Protein AF-A0A4R1WT56-F1 (afdb_monomer)

Solvent-accessible surface area (backbone atoms only — not comparable to full-atom values): 4733 Å² total; per-residue (Å²): 89,74,54,45,68,42,82,92,43,68,85,58,79,78,83,56,43,56,57,67,62,53,51,51,54,51,51,52,34,56,76,72,68,54,94,74,80,74,80,35,68,69,38,47,52,50,54,54,34,72,73,47,60,71,51,70,76,38,61,76,69,78,72,75,73,71,76,78,73,75,83,77,129

Structure (mmCIF, N/CA/C/O backbone):
data_AF-A0A4R1WT56-F1
#
_entry.id   AF-A0A4R1WT56-F1
#
loop_
_atom_site.group_PDB
_atom_site.id
_atom_site.type_symbol
_atom_site.label_atom_id
_atom_site.label_alt_id
_atom_site.label_comp_id
_atom_site.label_asym_id
_atom_site.label_entity_id
_atom_site.label_seq_id
_atom_site.pdbx_PDB_ins_code
_atom_site.Cartn_x
_atom_site.Cartn_y
_atom_site.Cartn_z
_atom_site.occupancy
_atom_site.B_iso_or_equiv
_atom_site.auth_seq_id
_atom_site.auth_comp_id
_atom_site.auth_asym_id
_atom_site.auth_atom_id
_atom_site.pdbx_PDB_model_num
ATOM 1 N N . MET A 1 1 ? -1.120 -2.304 -1.202 1.00 94.44 1 MET A N 1
ATOM 2 C CA . MET A 1 1 ? -0.200 -3.387 -0.823 1.00 94.44 1 MET A CA 1
ATOM 3 C C . MET A 1 1 ? 0.226 -4.081 -2.099 1.00 94.44 1 MET A C 1
ATOM 5 O O . MET A 1 1 ? -0.570 -4.098 -3.036 1.00 94.44 1 MET A O 1
ATOM 9 N N . GLY A 1 2 ? 1.419 -4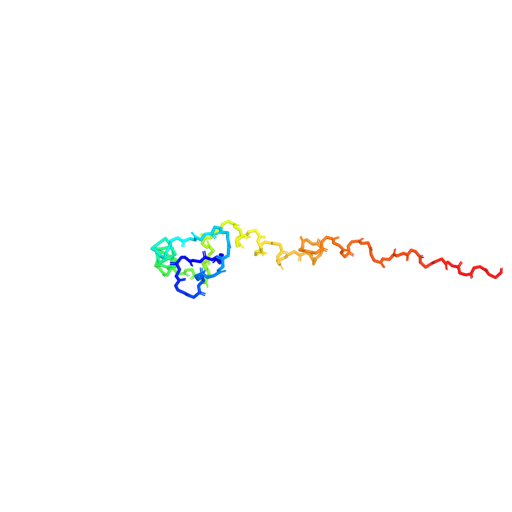.665 -2.131 1.00 93.94 2 GLY A N 1
ATOM 10 C CA . GLY A 1 2 ? 1.844 -5.631 -3.138 1.00 93.94 2 GLY A CA 1
ATOM 11 C C . GLY A 1 2 ? 1.209 -7.008 -2.913 1.00 93.94 2 GLY A C 1
ATOM 12 O O . GLY A 1 2 ? 0.123 -7.131 -2.341 1.00 93.94 2 GLY A O 1
ATOM 13 N N . TYR A 1 3 ? 1.884 -8.068 -3.366 1.00 97.19 3 TYR A N 1
ATOM 14 C CA . TYR A 1 3 ? 1.379 -9.432 -3.209 1.00 97.19 3 TYR A CA 1
ATOM 15 C C . TYR A 1 3 ? 1.427 -9.921 -1.758 1.00 97.19 3 TYR A C 1
ATOM 17 O O . TYR A 1 3 ? 2.325 -9.587 -0.986 1.00 97.19 3 TYR A O 1
ATOM 25 N N . VAL A 1 4 ? 0.465 -10.780 -1.421 1.00 97.56 4 VAL A N 1
ATOM 26 C CA . VAL A 1 4 ? 0.336 -11.450 -0.121 1.00 97.56 4 VAL A CA 1
ATOM 27 C C . VAL A 1 4 ? 0.453 -12.956 -0.342 1.00 97.56 4 VAL A C 1
ATOM 29 O O . VAL A 1 4 ? -0.032 -13.465 -1.353 1.00 97.56 4 VAL A O 1
ATOM 32 N N . GLU A 1 5 ? 1.073 -13.680 0.588 1.00 97.81 5 GLU A N 1
ATOM 33 C CA . GLU A 1 5 ? 1.244 -15.136 0.523 1.00 97.81 5 GLU A CA 1
ATOM 34 C C . GLU A 1 5 ? -0.087 -15.866 0.789 1.00 97.81 5 GLU A C 1
ATOM 36 O O . GLU A 1 5 ? -0.380 -16.337 1.887 1.00 97.81 5 GLU A O 1
ATOM 41 N N . ILE A 1 6 ? -0.942 -15.907 -0.234 1.00 97.00 6 ILE A N 1
ATOM 42 C CA . ILE A 1 6 ? -2.250 -16.569 -0.232 1.00 97.00 6 ILE A CA 1
ATOM 43 C C . ILE A 1 6 ? -2.494 -17.292 -1.557 1.00 97.00 6 ILE A C 1
ATOM 45 O O . ILE A 1 6 ? -1.899 -16.971 -2.586 1.00 97.00 6 ILE A O 1
ATOM 49 N N . ARG A 1 7 ? -3.462 -18.221 -1.571 1.00 97.62 7 ARG A N 1
ATOM 50 C CA . ARG A 1 7 ? -3.794 -19.018 -2.770 1.00 97.62 7 ARG A CA 1
ATOM 51 C C . ARG A 1 7 ? -4.100 -18.174 -4.012 1.00 97.62 7 ARG A C 1
ATOM 53 O O . ARG A 1 7 ? -3.782 -18.606 -5.115 1.00 97.62 7 ARG A O 1
ATOM 60 N N . MET A 1 8 ? -4.673 -16.979 -3.841 1.00 96.38 8 MET A N 1
ATOM 61 C CA . MET A 1 8 ? -4.946 -16.044 -4.941 1.00 96.38 8 MET A CA 1
ATOM 62 C C . MET A 1 8 ? -3.669 -15.618 -5.683 1.00 96.38 8 MET A C 1
ATOM 64 O O . MET A 1 8 ? -3.681 -15.524 -6.905 1.00 96.38 8 MET A O 1
ATOM 68 N N . ALA A 1 9 ? -2.563 -15.414 -4.964 1.00 97.31 9 ALA A N 1
ATOM 69 C CA . ALA A 1 9 ? -1.280 -14.980 -5.515 1.00 97.31 9 ALA A CA 1
ATOM 70 C C . ALA A 1 9 ? -0.262 -16.132 -5.611 1.00 97.31 9 ALA A C 1
ATOM 72 O O . ALA A 1 9 ? 0.940 -15.896 -5.713 1.00 97.31 9 ALA A O 1
ATOM 73 N N . ALA A 1 10 ? -0.712 -17.392 -5.597 1.00 96.69 10 ALA A N 1
ATOM 74 C CA . ALA A 1 10 ? 0.177 -18.558 -5.564 1.00 96.69 10 ALA A CA 1
ATOM 75 C C . ALA A 1 10 ? 1.176 -18.596 -6.735 1.00 96.69 10 ALA A C 1
ATOM 77 O O . ALA A 1 10 ? 2.301 -19.048 -6.565 1.00 96.69 10 ALA A O 1
ATOM 78 N N . ARG A 1 11 ? 0.772 -18.091 -7.908 1.00 97.44 11 ARG A N 1
ATOM 79 C CA . ARG A 1 11 ? 1.601 -18.040 -9.126 1.00 97.44 11 ARG A CA 1
ATOM 80 C C . ARG A 1 11 ? 2.243 -16.679 -9.392 1.00 97.44 11 ARG A C 1
ATOM 82 O O . ARG A 1 11 ? 2.854 -16.509 -10.435 1.00 97.44 11 ARG A O 1
ATOM 89 N N . ALA A 1 12 ? 2.048 -15.705 -8.507 1.00 96.88 12 ALA A N 1
ATOM 90 C CA . ALA A 1 12 ? 2.770 -14.449 -8.614 1.00 96.88 12 ALA A CA 1
ATOM 91 C C . ALA A 1 12 ? 4.225 -14.679 -8.192 1.00 96.88 12 ALA A C 1
ATOM 93 O O . ALA A 1 12 ? 4.471 -15.332 -7.175 1.00 96.88 12 ALA A O 1
ATOM 94 N N . ASP A 1 13 ? 5.162 -14.148 -8.964 1.00 95.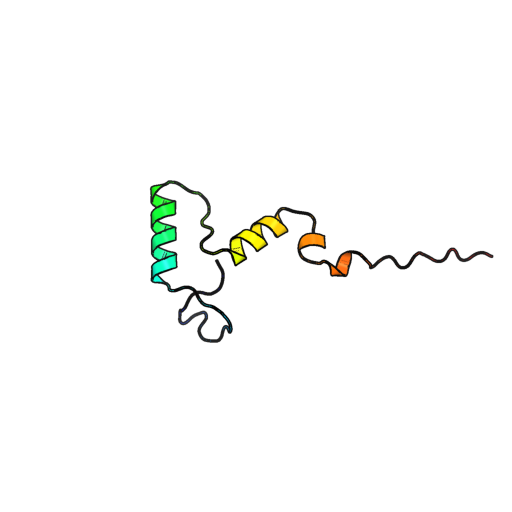25 13 ASP A N 1
ATOM 95 C CA . ASP A 1 13 ? 6.581 -14.158 -8.624 1.00 95.25 13 ASP A CA 1
ATOM 96 C C . ASP A 1 13 ? 6.956 -12.920 -7.800 1.00 95.25 13 ASP A C 1
ATOM 98 O O . ASP A 1 13 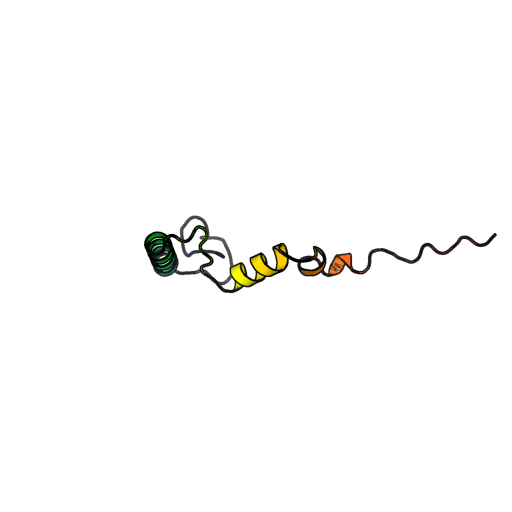? 6.233 -11.920 -7.766 1.00 95.25 13 ASP A O 1
ATOM 102 N N . GLY A 1 14 ? 8.121 -12.982 -7.155 1.00 92.81 14 GLY A N 1
ATOM 103 C CA . GLY A 1 14 ? 8.659 -11.885 -6.356 1.00 92.81 14 GLY A CA 1
ATOM 104 C C . GLY A 1 14 ? 8.242 -11.922 -4.881 1.00 92.81 14 GLY A C 1
ATOM 105 O O . GLY A 1 14 ? 7.678 -12.912 -4.407 1.00 92.81 14 GLY A O 1
ATOM 106 N N . PRO A 1 15 ? 8.582 -10.867 -4.120 1.00 93.56 15 PRO A N 1
ATOM 107 C CA . PRO A 1 15 ? 8.331 -10.816 -2.687 1.00 93.56 15 PRO A CA 1
ATOM 108 C C . PRO A 1 15 ? 6.830 -10.795 -2.380 1.00 93.56 15 PRO A C 1
ATOM 110 O O . PRO A 1 15 ? 6.056 -10.088 -3.028 1.00 93.56 15 PRO A O 1
ATOM 113 N N . LYS A 1 16 ? 6.433 -11.552 -1.353 1.00 96.19 16 LYS A N 1
ATOM 114 C CA . LYS A 1 16 ? 5.055 -11.635 -0.858 1.00 96.19 16 LYS A CA 1
ATOM 115 C C . LYS A 1 16 ? 5.025 -11.372 0.640 1.00 96.19 16 LYS A C 1
ATOM 117 O O . LYS A 1 16 ? 5.791 -11.969 1.392 1.00 96.19 16 LYS A O 1
ATOM 122 N N . MET A 1 17 ? 4.133 -10.483 1.059 1.00 97.38 17 MET A N 1
ATOM 123 C CA . MET A 1 17 ? 3.875 -10.181 2.466 1.00 97.38 17 MET A CA 1
ATOM 124 C C . MET A 1 17 ? 3.174 -11.355 3.149 1.00 97.38 17 MET A C 1
ATOM 126 O O . MET A 1 17 ? 2.339 -12.025 2.530 1.00 97.38 17 MET A O 1
ATOM 130 N N . GLN A 1 18 ? 3.452 -11.583 4.432 1.00 98.00 18 GLN A N 1
ATOM 131 C CA . GLN A 1 18 ? 2.711 -12.590 5.183 1.00 98.00 18 GLN A CA 1
ATOM 132 C C . GLN A 1 18 ? 1.279 -12.106 5.471 1.00 98.00 18 GLN A C 1
ATOM 134 O O . GLN A 1 18 ? 1.082 -10.944 5.833 1.00 98.00 18 GLN A O 1
ATOM 139 N N . PRO A 1 19 ? 0.254 -12.973 5.375 1.00 97.62 19 PRO A N 1
ATOM 140 C CA . PRO A 1 19 ? -1.130 -12.580 5.644 1.00 97.62 19 PRO A CA 1
ATOM 141 C C . PRO A 1 19 ? -1.329 -11.977 7.036 1.00 97.62 19 PRO A C 1
ATOM 143 O O . PRO A 1 19 ? -2.108 -11.042 7.197 1.00 97.62 19 PRO A O 1
ATOM 146 N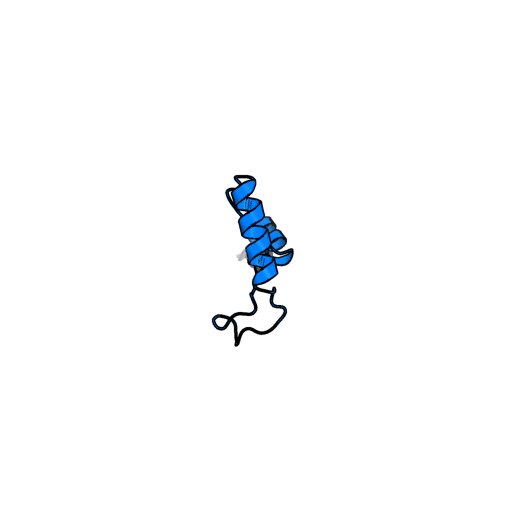 N . THR A 1 20 ? -0.611 -12.490 8.036 1.00 98.06 20 THR A N 1
ATOM 147 C CA . THR A 1 20 ? -0.685 -11.995 9.413 1.00 98.06 20 THR A CA 1
ATOM 148 C C . THR A 1 20 ? -0.212 -10.548 9.528 1.00 98.06 20 THR A C 1
ATOM 150 O O . THR A 1 20 ? -0.865 -9.763 10.203 1.00 98.06 20 THR A O 1
ATOM 153 N N . GLU A 1 21 ? 0.851 -10.161 8.819 1.00 97.56 21 GLU A N 1
ATOM 154 C CA . GLU A 1 21 ? 1.363 -8.783 8.813 1.00 97.56 21 GLU A CA 1
ATOM 155 C C . GLU A 1 21 ? 0.352 -7.803 8.214 1.00 97.56 21 GLU A C 1
ATOM 157 O O . GLU A 1 21 ? 0.157 -6.708 8.742 1.00 97.56 21 GLU A O 1
ATOM 162 N N . LEU A 1 22 ? -0.308 -8.202 7.121 1.00 97.56 22 LEU A N 1
ATOM 163 C CA . LEU A 1 22 ? -1.353 -7.392 6.504 1.00 97.56 22 LEU A CA 1
ATOM 164 C C . LEU A 1 22 ? -2.545 -7.218 7.449 1.00 97.56 22 LEU A C 1
ATOM 166 O O . LEU A 1 22 ? -3.028 -6.103 7.627 1.00 97.56 22 LEU A O 1
ATOM 170 N N . VAL A 1 23 ? -3.014 -8.311 8.056 1.00 97.75 23 VAL A N 1
ATOM 171 C CA . VAL A 1 23 ? -4.174 -8.288 8.956 1.00 97.75 23 VAL A CA 1
ATOM 172 C C . VAL A 1 23 ? -3.914 -7.403 10.173 1.00 97.75 23 VAL A C 1
ATOM 174 O O . VAL A 1 23 ? -4.785 -6.607 10.514 1.00 97.75 23 VAL A O 1
ATOM 177 N N . THR A 1 24 ? -2.726 -7.477 10.782 1.00 98.31 24 THR A N 1
ATOM 178 C CA . THR A 1 24 ? -2.352 -6.589 11.894 1.00 98.31 24 THR A CA 1
ATOM 179 C C . THR A 1 24 ? -2.455 -5.120 11.485 1.00 98.31 24 THR A C 1
ATOM 181 O O . THR A 1 24 ? -3.189 -4.368 12.112 1.00 98.31 24 THR A O 1
ATOM 184 N N . LYS A 1 25 ? -1.828 -4.730 10.366 1.00 98.06 25 LYS A N 1
ATOM 185 C CA . LYS A 1 25 ? -1.856 -3.338 9.879 1.00 98.06 25 LYS A CA 1
ATOM 186 C C . LYS A 1 25 ? -3.266 -2.837 9.568 1.00 98.06 25 LYS A C 1
ATOM 188 O O . LYS A 1 25 ? -3.558 -1.663 9.766 1.00 98.06 25 LYS A O 1
ATOM 193 N N . VAL A 1 26 ? -4.132 -3.712 9.054 1.00 98.00 26 VAL A N 1
ATOM 194 C CA . VAL A 1 26 ? -5.536 -3.372 8.791 1.00 98.00 26 VAL A CA 1
ATOM 195 C C . VAL A 1 26 ? -6.292 -3.138 10.095 1.00 98.00 26 VAL A C 1
ATOM 197 O O . VAL A 1 26 ? -7.031 -2.162 10.180 1.00 98.00 26 VAL A O 1
ATOM 200 N N . TYR A 1 27 ? -6.109 -3.992 11.106 1.00 98.38 27 TYR A N 1
ATOM 201 C CA . TYR A 1 27 ? -6.759 -3.787 12.400 1.00 98.38 27 TYR A CA 1
ATOM 202 C C . TYR A 1 27 ? -6.275 -2.517 13.097 1.00 98.38 27 TYR A C 1
ATOM 204 O O . TYR A 1 27 ? -7.120 -1.750 13.553 1.00 98.38 27 TYR A O 1
ATOM 212 N N . ASP A 1 28 ? -4.967 -2.253 13.092 1.00 98.31 28 ASP A N 1
ATOM 213 C CA . ASP A 1 28 ? -4.398 -1.028 13.663 1.00 98.31 28 ASP A CA 1
ATOM 214 C C . ASP A 1 28 ? -5.019 0.219 13.008 1.00 98.31 28 ASP A C 1
ATOM 216 O O . ASP A 1 28 ? -5.487 1.123 13.693 1.00 98.31 28 ASP A O 1
ATOM 220 N N . ALA A 1 29 ? -5.105 0.239 11.673 1.00 98.00 29 ALA A N 1
ATOM 221 C CA . ALA A 1 29 ? -5.676 1.358 10.926 1.00 98.00 29 ALA A CA 1
ATOM 222 C C . ALA A 1 29 ? -7.174 1.572 11.204 1.00 98.00 29 ALA A C 1
ATOM 224 O O . ALA A 1 29 ? -7.642 2.708 11.278 1.00 98.00 29 ALA A O 1
ATOM 225 N N . VAL 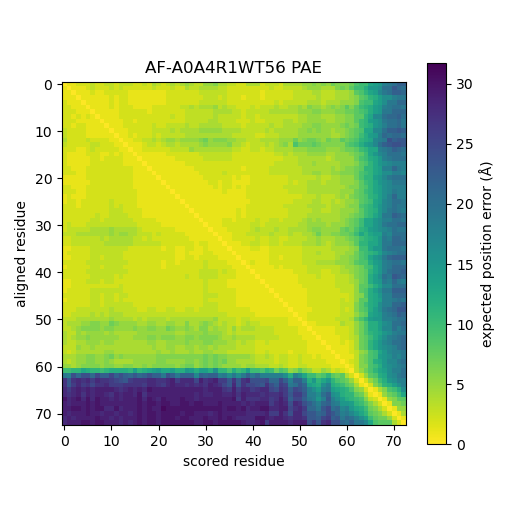A 1 30 ? -7.936 0.486 11.371 1.00 97.88 30 VAL A N 1
ATOM 226 C CA . VAL A 1 30 ? -9.353 0.566 11.753 1.00 97.88 30 VAL A CA 1
ATOM 227 C C . VAL A 1 30 ? -9.502 1.138 13.162 1.00 97.88 30 VAL A C 1
ATOM 229 O O . VAL A 1 30 ? -10.360 1.992 13.375 1.00 97.88 30 VAL A O 1
ATOM 232 N N . GLU A 1 31 ? -8.672 0.702 14.113 1.00 98.31 31 GLU A N 1
ATOM 233 C CA . GLU A 1 31 ? -8.685 1.206 15.490 1.00 98.31 31 GLU A CA 1
ATOM 234 C C . GLU A 1 31 ? -8.369 2.708 15.551 1.00 98.31 31 GLU A C 1
ATOM 236 O O . GLU A 1 31 ? -9.005 3.446 16.305 1.00 98.31 31 GLU A O 1
ATOM 241 N N . THR A 1 32 ? -7.449 3.183 14.710 1.00 98.06 32 THR A N 1
ATOM 242 C CA . THR A 1 32 ? -7.078 4.602 14.632 1.00 98.06 32 THR A CA 1
ATOM 243 C C . THR A 1 32 ? -8.005 5.445 13.750 1.00 98.06 32 THR A C 1
ATOM 245 O O . THR A 1 32 ? -7.834 6.661 13.684 1.00 98.06 32 THR A O 1
ATOM 248 N N . GLY A 1 33 ? -9.004 4.842 13.097 1.00 97.94 33 GLY A N 1
ATOM 249 C CA . GLY A 1 33 ? -9.965 5.548 12.243 1.00 97.94 33 GLY A CA 1
ATOM 250 C C . GLY A 1 33 ? -9.389 6.032 10.907 1.00 97.94 33 GLY A C 1
ATOM 251 O O . GLY A 1 33 ? -9.883 7.009 10.344 1.00 97.94 33 GLY A O 1
ATOM 252 N N . GLU A 1 34 ? -8.348 5.371 10.403 1.00 98.00 34 GLU A N 1
ATOM 253 C CA . GLU A 1 34 ? -7.729 5.685 9.115 1.00 98.00 34 GLU A CA 1
ATOM 254 C C . GLU A 1 34 ? -8.625 5.244 7.950 1.00 98.00 34 GLU A C 1
ATOM 256 O O . GLU A 1 34 ? -9.237 4.174 7.966 1.00 98.00 34 GLU A O 1
ATOM 261 N N . TYR A 1 35 ? -8.673 6.055 6.893 1.00 96.69 35 TYR A N 1
ATOM 262 C CA . TYR A 1 35 ? -9.497 5.771 5.710 1.00 96.69 35 TYR A CA 1
ATOM 263 C C . TYR A 1 35 ? -8.781 4.927 4.648 1.00 96.69 35 TYR A C 1
ATOM 265 O O . TYR A 1 35 ? -9.422 4.401 3.738 1.00 96.69 35 TYR A O 1
ATOM 273 N N . GLU A 1 36 ? -7.458 4.799 4.735 1.00 96.94 36 GLU A N 1
ATOM 274 C CA . GLU A 1 36 ? -6.641 4.076 3.766 1.00 96.94 36 GLU A CA 1
ATOM 275 C C . GLU A 1 36 ? -5.441 3.428 4.459 1.00 96.94 36 GLU A C 1
ATOM 277 O O . GLU A 1 36 ? -4.778 4.051 5.284 1.00 96.94 36 GLU A O 1
ATOM 282 N N . VAL A 1 37 ? -5.124 2.185 4.084 1.00 97.50 37 VAL A N 1
ATOM 283 C CA . VAL A 1 37 ? -3.989 1.438 4.642 1.00 97.50 37 VAL A CA 1
ATOM 284 C C . VAL A 1 37 ? -2.942 1.219 3.555 1.00 97.50 37 VAL A C 1
ATOM 286 O O . VAL A 1 37 ? -3.217 0.587 2.534 1.00 97.50 37 VAL A O 1
ATOM 289 N N . ILE A 1 38 ? -1.719 1.695 3.796 1.00 96.94 38 ILE A N 1
ATOM 290 C CA . ILE A 1 38 ? -0.545 1.434 2.954 1.00 96.94 38 ILE A CA 1
ATOM 291 C C . ILE A 1 38 ? 0.399 0.508 3.723 1.00 96.94 38 ILE A C 1
ATOM 293 O O . ILE A 1 38 ? 1.118 0.931 4.620 1.00 96.94 38 ILE A O 1
ATOM 297 N N . ALA A 1 39 ? 0.367 -0.783 3.408 1.00 96.56 39 ALA A N 1
ATOM 298 C CA . ALA A 1 39 ? 1.052 -1.818 4.183 1.00 96.56 39 ALA A CA 1
ATOM 299 C C . ALA A 1 39 ? 2.480 -2.104 3.730 1.00 96.56 39 ALA A C 1
ATOM 301 O O . ALA A 1 39 ? 3.198 -2.783 4.460 1.00 96.56 39 ALA A O 1
ATOM 302 N N . ASP A 1 40 ? 2.921 -1.623 2.575 1.00 95.62 40 ASP A N 1
ATOM 303 C CA . ASP A 1 40 ? 4.302 -1.795 2.137 1.00 95.62 40 ASP A CA 1
ATOM 304 C C . ASP A 1 40 ? 4.827 -0.567 1.413 1.00 95.62 40 ASP A C 1
ATOM 306 O O . ASP A 1 40 ? 4.086 0.257 0.874 1.00 95.62 40 ASP A O 1
ATOM 310 N N . GLU A 1 41 ? 6.150 -0.500 1.418 1.00 95.25 41 GLU A N 1
ATOM 311 C CA . GLU A 1 41 ? 6.933 0.597 0.884 1.00 95.25 41 GLU A CA 1
ATOM 312 C C . GLU A 1 41 ? 6.763 0.745 -0.634 1.00 95.25 41 GLU A C 1
ATOM 314 O O . GLU A 1 41 ? 6.612 1.857 -1.133 1.00 95.25 41 GLU A O 1
ATOM 319 N N . LEU A 1 42 ? 6.688 -0.367 -1.375 1.00 94.31 42 LEU A N 1
ATOM 320 C CA . LEU A 1 42 ? 6.453 -0.325 -2.821 1.00 94.31 42 LEU A CA 1
ATOM 321 C C . LEU A 1 42 ? 5.121 0.367 -3.136 1.00 94.31 42 LEU A C 1
ATOM 323 O O . LEU A 1 42 ? 5.056 1.245 -3.993 1.00 94.31 42 LEU A O 1
ATOM 327 N N . THR A 1 43 ? 4.059 0.012 -2.416 1.00 95.56 43 THR A N 1
ATOM 328 C CA . THR A 1 43 ? 2.751 0.654 -2.567 1.00 95.56 43 THR A CA 1
ATOM 329 C C . THR A 1 43 ? 2.810 2.131 -2.185 1.00 95.56 43 THR A C 1
ATOM 331 O O . THR A 1 43 ? 2.201 2.946 -2.876 1.00 95.56 43 THR A O 1
ATOM 334 N N . ALA A 1 44 ? 3.541 2.498 -1.126 1.00 96.50 44 ALA A N 1
ATOM 335 C CA . ALA A 1 44 ? 3.713 3.899 -0.736 1.00 96.50 44 ALA A CA 1
ATOM 336 C C . ALA A 1 44 ? 4.361 4.721 -1.860 1.00 96.50 44 ALA A C 1
ATOM 338 O O . ALA A 1 44 ? 3.859 5.790 -2.215 1.00 96.50 44 ALA A O 1
ATOM 339 N N . GLN A 1 45 ? 5.411 4.183 -2.483 1.00 95.19 45 GLN A N 1
ATOM 340 C CA . GLN A 1 45 ? 6.092 4.812 -3.615 1.00 95.19 45 GLN A CA 1
ATOM 341 C C . GLN A 1 45 ? 5.177 4.935 -4.834 1.00 95.19 45 GLN A C 1
ATOM 343 O O . GLN A 1 45 ? 5.095 6.004 -5.438 1.00 95.19 45 GLN A O 1
ATOM 348 N N . VAL A 1 46 ? 4.436 3.875 -5.168 1.00 95.62 46 VAL A N 1
ATOM 349 C CA . VAL A 1 46 ? 3.480 3.894 -6.284 1.00 95.62 46 VAL A CA 1
ATOM 350 C C . VAL A 1 46 ? 2.372 4.919 -6.039 1.00 95.62 46 VAL A C 1
ATOM 352 O O . VAL A 1 46 ? 2.060 5.694 -6.939 1.00 95.62 46 VAL A O 1
ATOM 355 N N . LYS A 1 47 ? 1.812 4.995 -4.826 1.00 96.00 47 LYS A N 1
ATOM 356 C CA . LYS A 1 47 ? 0.808 6.008 -4.468 1.00 96.00 47 LYS A CA 1
ATOM 357 C C . LYS A 1 47 ? 1.360 7.430 -4.607 1.00 96.00 47 LYS A C 1
ATOM 359 O O . LYS A 1 47 ? 0.675 8.301 -5.149 1.00 96.00 47 LYS A O 1
ATOM 364 N N . ALA A 1 48 ? 2.586 7.666 -4.141 1.00 95.94 48 ALA A N 1
ATOM 365 C CA . ALA A 1 48 ? 3.237 8.965 -4.272 1.00 95.94 48 ALA A CA 1
ATOM 366 C C . ALA A 1 48 ? 3.431 9.341 -5.751 1.00 95.94 48 ALA A C 1
ATOM 368 O O . ALA A 1 48 ? 3.093 10.454 -6.147 1.00 95.94 48 ALA A O 1
ATOM 369 N N . ALA A 1 49 ? 3.888 8.398 -6.580 1.00 95.50 49 ALA A N 1
ATOM 370 C CA . ALA A 1 49 ? 4.079 8.612 -8.012 1.00 95.50 49 ALA A CA 1
ATOM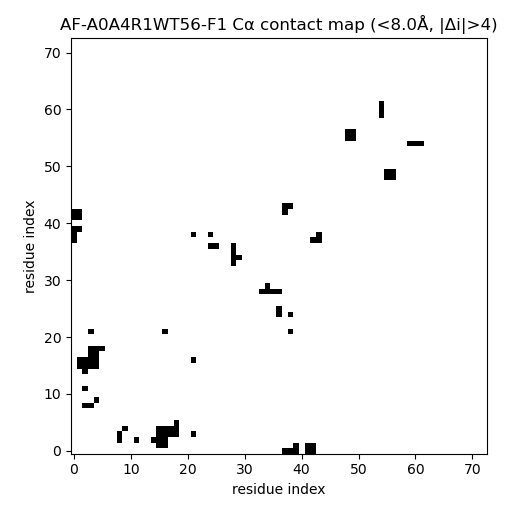 371 C C . ALA A 1 49 ? 2.754 8.837 -8.765 1.00 95.50 49 ALA A C 1
ATO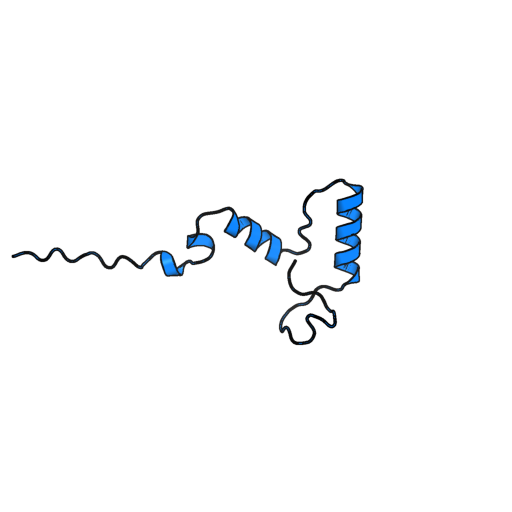M 373 O O . ALA A 1 49 ? 2.677 9.739 -9.594 1.00 95.50 49 ALA A O 1
ATOM 374 N N . LEU A 1 50 ? 1.693 8.089 -8.433 1.00 95.88 50 LEU A N 1
ATOM 375 C CA . LEU A 1 50 ? 0.340 8.276 -8.984 1.00 95.88 50 LEU A CA 1
ATOM 376 C C . LEU A 1 50 ? -0.261 9.647 -8.652 1.00 95.88 50 LEU A C 1
ATOM 378 O O . LEU A 1 50 ? -1.115 10.133 -9.387 1.00 95.88 50 LEU A O 1
ATOM 382 N N . SER A 1 51 ? 0.173 10.263 -7.551 1.00 95.06 51 SER A N 1
ATOM 383 C CA . SER A 1 51 ? -0.263 11.605 -7.148 1.00 95.06 51 SER A CA 1
ATOM 384 C C . SER A 1 51 ? 0.534 12.724 -7.837 1.00 95.06 51 SER A C 1
ATOM 386 O O . SER A 1 51 ? 0.238 13.901 -7.631 1.00 95.06 51 SER A O 1
ATOM 388 N N . GLY A 1 52 ? 1.560 12.376 -8.620 1.00 93.25 52 GLY A N 1
ATOM 389 C CA . GLY A 1 52 ? 2.415 13.305 -9.354 1.00 93.25 52 GLY A CA 1
ATOM 390 C C . GLY A 1 52 ? 2.140 13.334 -10.865 1.00 93.25 52 GLY A C 1
ATOM 391 O O . GLY A 1 52 ? 1.139 12.793 -11.336 1.00 93.25 52 GLY A O 1
ATOM 392 N N . PRO A 1 53 ? 3.024 13.979 -11.651 1.00 93.88 53 PRO A N 1
ATOM 393 C CA . PRO A 1 53 ? 2.951 13.969 -13.113 1.00 93.88 53 PRO A CA 1
ATOM 394 C C . PRO A 1 53 ? 3.033 12.551 -13.694 1.00 93.88 53 PRO A C 1
ATOM 396 O O . PRO A 1 53 ? 3.747 11.699 -13.165 1.00 93.88 53 PRO A O 1
ATOM 399 N N . VAL A 1 54 ? 2.360 12.310 -14.822 1.00 93.19 54 VAL A N 1
ATOM 400 C CA . VAL A 1 54 ? 2.280 10.979 -15.457 1.00 93.19 54 VAL A CA 1
ATOM 401 C C . VAL A 1 54 ? 3.658 10.431 -15.845 1.00 93.19 54 VAL A C 1
ATOM 403 O O . VAL A 1 54 ? 3.915 9.233 -15.744 1.00 93.19 54 VAL A O 1
ATOM 406 N N . GLU A 1 55 ? 4.591 11.312 -16.189 1.00 92.19 55 GLU A N 1
ATOM 407 C CA . GLU A 1 55 ? 5.967 10.982 -16.541 1.00 92.19 55 GLU A CA 1
ATOM 408 C C . GLU A 1 55 ? 6.793 10.491 -15.341 1.00 92.19 55 GLU A C 1
ATOM 410 O O . GLU A 1 55 ? 7.932 10.063 -15.517 1.00 92.19 55 GLU A O 1
ATOM 415 N N . ALA A 1 56 ? 6.279 10.600 -14.109 1.00 91.12 56 ALA A N 1
ATOM 416 C CA . ALA A 1 56 ? 6.889 9.986 -12.931 1.00 91.12 56 ALA A CA 1
ATOM 417 C C . ALA A 1 56 ? 6.699 8.460 -12.922 1.00 91.12 56 ALA A C 1
ATOM 419 O O . ALA A 1 56 ? 7.584 7.748 -12.454 1.00 91.12 56 ALA A O 1
ATOM 420 N N . LEU A 1 57 ? 5.578 7.970 -13.463 1.00 93.44 57 LEU A N 1
ATOM 421 C CA . LEU A 1 57 ? 5.307 6.538 -13.637 1.00 93.44 57 LEU A CA 1
ATOM 422 C C . LEU A 1 57 ? 5.764 6.009 -14.994 1.00 93.44 57 LEU A C 1
ATOM 424 O O . LEU A 1 57 ? 6.163 4.853 -15.077 1.00 93.44 57 LEU A O 1
ATOM 428 N N . TYR A 1 58 ? 5.730 6.858 -16.023 1.00 92.56 58 TYR A N 1
ATOM 429 C CA . TYR A 1 58 ? 6.084 6.494 -17.395 1.00 92.56 58 TYR A CA 1
ATOM 430 C C . TYR A 1 58 ? 7.184 7.419 -17.940 1.00 92.56 58 TYR A C 1
ATOM 432 O O . TYR A 1 58 ? 6.897 8.336 -18.721 1.00 92.56 58 TYR A O 1
ATOM 440 N N . PRO A 1 59 ? 8.451 7.241 -17.517 1.00 89.25 59 PRO A N 1
ATOM 441 C CA . PRO A 1 59 ? 9.572 8.058 -17.981 1.00 89.25 59 PRO A CA 1
ATOM 442 C C . PRO A 1 59 ? 9.735 8.084 -19.506 1.00 89.25 59 PRO A C 1
ATOM 444 O O . PRO A 1 59 ? 10.206 9.079 -20.051 1.00 89.25 59 PRO A O 1
ATOM 447 N N . GLU A 1 60 ? 9.317 7.025 -20.198 1.00 89.69 60 GLU A N 1
ATOM 448 C CA . GLU A 1 60 ? 9.327 6.889 -21.656 1.00 89.69 60 GLU A CA 1
ATOM 449 C C . GLU A 1 60 ? 8.499 7.958 -22.390 1.00 89.69 60 GLU A C 1
ATOM 451 O O . GLU A 1 60 ? 8.772 8.253 -23.552 1.00 89.69 60 GLU A O 1
ATOM 456 N N . LEU A 1 61 ? 7.535 8.599 -21.721 1.00 89.69 61 LEU A N 1
ATOM 457 C CA . LEU A 1 61 ? 6.739 9.685 -22.307 1.00 89.69 61 LEU A CA 1
ATOM 458 C C . LEU A 1 61 ? 7.502 11.014 -22.402 1.00 89.69 61 LEU A C 1
ATOM 460 O O . LEU A 1 61 ? 7.045 11.938 -23.076 1.00 89.69 61 LEU A O 1
ATOM 464 N N . ARG A 1 62 ? 8.667 11.132 -21.748 1.00 82.88 62 ARG A N 1
ATOM 465 C CA . ARG A 1 62 ? 9.454 12.377 -21.728 1.00 82.88 62 ARG A CA 1
ATOM 466 C C . ARG A 1 62 ? 10.077 12.727 -23.081 1.00 82.88 62 ARG A C 1
ATOM 468 O O . ARG A 1 62 ? 10.535 13.855 -23.231 1.00 82.88 62 ARG A O 1
ATOM 475 N N . ASP A 1 63 ? 10.049 11.819 -24.060 1.00 73.62 63 ASP A N 1
ATOM 476 C CA . ASP A 1 63 ? 10.635 12.046 -25.385 1.00 73.62 63 ASP A CA 1
ATOM 477 C C . ASP A 1 63 ? 9.823 11.405 -26.531 1.00 73.62 63 ASP A C 1
ATOM 479 O O . ASP A 1 63 ? 10.248 10.454 -27.182 1.00 73.62 63 ASP A O 1
ATOM 483 N N . THR A 1 64 ? 8.601 11.896 -26.782 1.00 61.84 64 THR A N 1
ATOM 484 C CA . THR A 1 64 ? 7.809 11.517 -27.983 1.00 61.84 64 THR A CA 1
ATOM 485 C C . THR A 1 64 ? 7.618 12.668 -28.977 1.00 61.84 64 THR A C 1
ATOM 487 O O . THR A 1 64 ? 7.018 12.492 -30.035 1.00 61.84 64 THR A O 1
ATOM 490 N N . ARG A 1 65 ? 8.150 13.863 -28.695 1.00 60.28 65 ARG A N 1
ATOM 491 C CA . ARG A 1 65 ? 8.242 14.930 -29.699 1.00 60.28 65 ARG A CA 1
ATOM 492 C C . ARG A 1 65 ? 9.624 14.892 -30.329 1.00 60.28 65 ARG A C 1
ATOM 494 O O . ARG A 1 65 ? 10.492 15.671 -29.954 1.00 60.28 65 ARG A O 1
ATOM 501 N N . ALA A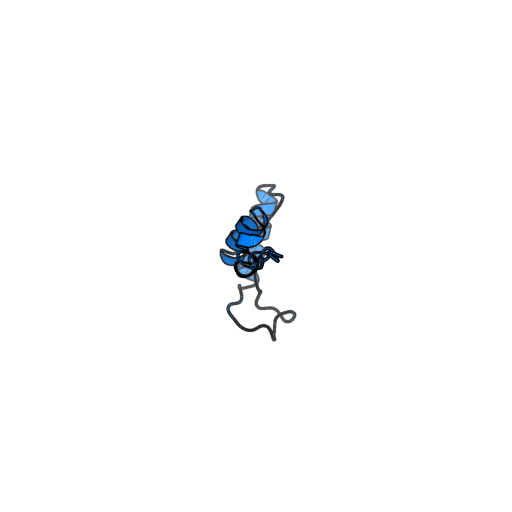 1 66 ? 9.788 14.063 -31.360 1.00 54.50 66 ALA A N 1
ATOM 502 C CA . ALA A 1 66 ? 10.718 14.453 -32.413 1.00 54.50 66 ALA A CA 1
ATOM 503 C C . ALA A 1 66 ? 10.340 15.892 -32.822 1.00 54.50 66 ALA A C 1
ATOM 505 O O . ALA A 1 66 ? 9.141 16.158 -32.997 1.00 54.50 66 ALA A O 1
ATOM 506 N N . PRO A 1 67 ? 11.290 16.843 -32.900 1.00 53.53 67 PRO A N 1
ATOM 507 C CA . PRO A 1 67 ? 10.965 18.170 -33.387 1.00 53.53 67 PRO A CA 1
ATOM 508 C C . PRO A 1 67 ? 10.308 17.988 -34.751 1.00 53.53 67 PRO A C 1
ATOM 510 O O . PRO A 1 67 ? 10.840 17.279 -35.607 1.00 53.53 67 PRO A O 1
ATOM 513 N N . LEU A 1 68 ? 9.118 18.568 -34.924 1.00 59.75 68 LEU A N 1
ATOM 514 C CA . LEU A 1 68 ? 8.530 18.739 -36.243 1.00 59.75 68 LEU A CA 1
ATOM 515 C C . LEU A 1 68 ? 9.582 19.511 -37.033 1.00 59.75 68 LEU A C 1
ATOM 517 O O . LEU A 1 68 ? 9.759 20.707 -36.807 1.00 59.75 68 LEU A O 1
ATOM 521 N N . VAL A 1 69 ? 10.354 18.809 -37.862 1.00 59.53 69 VAL A N 1
ATOM 522 C CA . VAL A 1 69 ? 11.258 19.449 -38.806 1.00 59.53 69 VAL A CA 1
ATOM 523 C C . VAL A 1 69 ? 10.346 20.335 -39.631 1.00 59.53 69 VAL A C 1
ATOM 525 O O . VAL A 1 69 ? 9.452 19.834 -40.315 1.00 59.53 69 VAL A O 1
ATOM 528 N N . ALA A 1 70 ? 10.493 21.649 -39.458 1.00 56.88 70 ALA A N 1
ATOM 529 C CA . ALA A 1 70 ? 9.839 22.608 -40.316 1.00 56.88 70 ALA A CA 1
ATOM 530 C C . ALA A 1 70 ? 10.231 22.212 -41.737 1.00 56.88 70 ALA A C 1
ATOM 532 O O . ALA A 1 70 ? 11.415 22.166 -42.067 1.00 56.88 70 ALA A O 1
ATOM 533 N N . VAL A 1 71 ? 9.240 21.815 -42.528 1.00 59.38 71 VAL A N 1
ATOM 534 C CA . VAL A 1 71 ? 9.416 21.664 -43.964 1.00 59.38 71 VAL A CA 1
ATOM 535 C C . VAL A 1 71 ? 9.646 23.088 -44.458 1.00 59.38 71 VAL A C 1
ATOM 537 O O . VAL A 1 71 ? 8.694 23.848 -44.613 1.00 59.38 71 VAL A O 1
ATOM 540 N N . GLU A 1 72 ? 10.911 23.495 -44.535 1.00 49.28 72 GLU A N 1
ATOM 541 C CA . GLU A 1 72 ? 11.297 24.699 -45.259 1.00 49.28 72 GLU A CA 1
ATOM 542 C C . GLU A 1 72 ? 11.139 24.394 -46.754 1.00 49.28 72 GLU A C 1
ATOM 544 O O . GLU A 1 72 ? 11.661 23.388 -47.243 1.00 49.28 72 GLU A O 1
ATOM 549 N N . GLU A 1 73 ? 10.338 25.226 -47.425 1.00 50.53 73 GLU A N 1
ATOM 550 C CA . GLU A 1 73 ? 10.204 25.314 -48.888 1.00 50.53 73 GLU A CA 1
ATOM 551 C C . GLU A 1 73 ? 11.484 25.856 -49.537 1.00 50.53 73 GLU A C 1
ATOM 553 O O . GLU A 1 73 ? 12.041 26.848 -49.006 1.00 50.53 73 GLU A O 1
#

Foldseek 3Di:
DPAAPDPVCVPPDDDHHYPVQVVVQVVVCVVVVHPDTDSDPVSVLVVVQVVDDPCSVVVVVVDPDPDPPPPDD

Sequence (73 aa):
MGYVEIRMAARADGPKMQPTELVTKVYDAVETGEYEVIADELTAQVKAALSGPVEALYPELRDTRAPLVAVEE

Radius of gyration: 20.23 Å; Cα c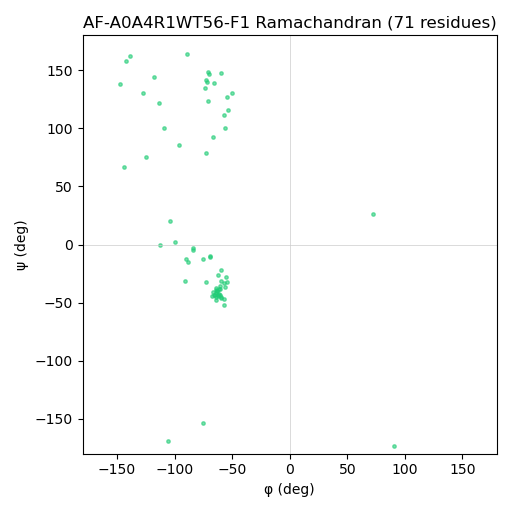ontacts (8 Å, |Δi|>4): 47; chains: 1; bounding box: 21×44×64 Å

Secondary structure (DSSP, 8-state):
---BSSGGGTT--S--B-HHHHHHHHHHHHHTT-S----SHHHHHHHHHHTS-GGGT-GGGGG----------

Mean predicted aligned error: 7.35 Å

pLDDT: mean 90.04, std 13.91, range [49.28, 98.38]

Nearest PDB structures (foldseek):
  5u4s-assembly1_A  TM=8.033E-01  e=2.502E-01  Burkholderia cenocepacia J2315
  5u4s-assembly1_B  TM=7.882E-01  e=2.334E-01  Burkholderia cenocepacia J2315
  6ze0-assembly1_A  TM=4.322E-01  e=8.128E+00  Comamonas sp. 26